Protein AF-A0AAW9ICG1-F1 (afdb_monomer)

Solvent-accessible surface area (backbone atoms only — not compa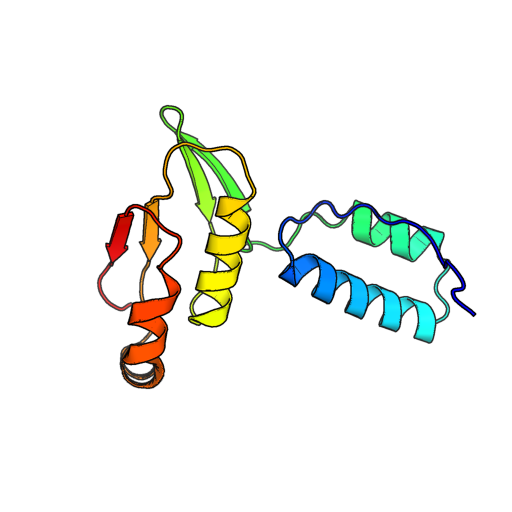rable to full-atom values): 7589 Å² total; per-residue (Å²): 132,93,77,84,87,79,84,78,61,68,63,53,81,39,73,69,46,54,54,52,49,49,54,51,50,53,51,37,56,75,71,63,53,57,68,65,59,54,43,51,55,46,42,67,37,82,64,54,92,45,50,78,28,79,75,49,73,55,96,93,38,81,41,71,39,60,68,59,81,48,44,72,44,38,31,52,52,35,60,37,52,70,75,48,96,75,91,79,43,75,43,77,46,64,49,70,40,70,69,58,52,64,75,44,40,71,52,54,74,53,33,55,76,70,40,78,40,81,47,76,50,73,67,92

Secondary structure (DSSP, 8-state):
----------SS-SHHHHHHHHHHHHHHHHTT--HHHHHHHHHS----TTSSEEEEEETTEEEEE----SHHHHHHHHHHHHTS--S--EEEE----HHHHHHTHHHHHHTTTT-SEEEEPPP-

Foldseek 3Di:
DPDDDDDADALDFFPVVVVVLVVLVVVCVVVPHPPVCSRVVRNPCNDDPQCQDFPDDDPNDTDGGHPDQDLVSLLRSLNRVVVDDDDFAEAEDAHADPVRCVVCVVSVVCSCVSGPHYHYDYHD

Nearest PDB structures (foldseek):
  7b6p-assembly2_B  TM=7.121E-01  e=7.245E-05  Escherichia coli K-12
  7b6g-assembly1_AAA  TM=6.194E-01  e=3.505E-05  Escherichia coli
  7b6q-assembly1_A  TM=6.288E-01  e=4.564E-0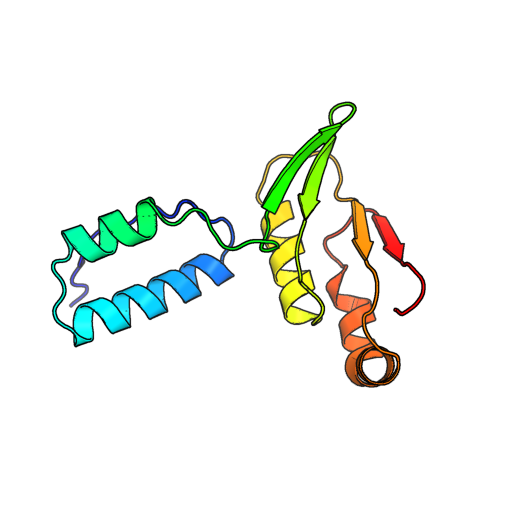5  Escherichia coli K-12
  7b6p-assembly1_A  TM=6.205E-01  e=4.875E-05  Escherichia coli K-12
  7b61-assembly2_B  TM=6.218E-01  e=7.245E-05  Escherichia coli K-12

Sequence (124 aa):
DNIELFDITLNTTGKHNILNALSTICVGLIFKLPHSSIIEGLAECKGAHKRFEYKGEFNGSTIIDDYAHHPVEIKATLDTANIIPHKNIYAVFQPHTYTRTKTLFNDFTECFSNSDELLLMDIY

Radius of gyration: 17.51 Å; Cα contacts (8 Å, |Δi|>4): 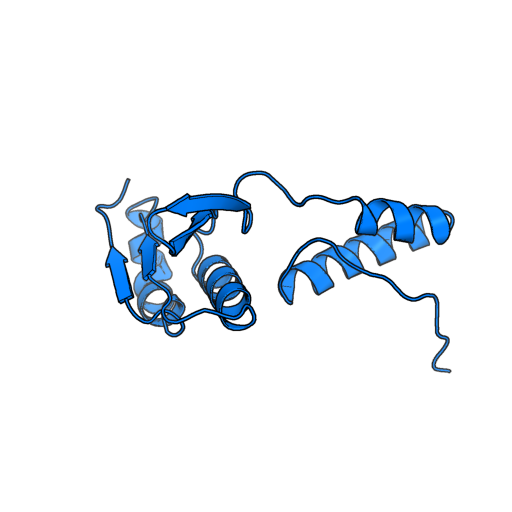138; chains: 1; bounding box: 45×35×46 Å

InterPro domains:
  IPR004101 Mur ligase, C-terminal [PF02875] (51-121)
  IPR036565 Mur-like, catalytic domain superfamily [G3DSA:3.40.1190.10] (1-46)
  IPR036565 Mur-like, catalytic domain superfamily [SSF53623] (4-44)
  IPR036615 Mur ligase, C-terminal domain superfamily [G3DSA:3.90.190.20] (47-124)
  IPR036615 Mur ligase, C-terminal domain superfamily [SSF53244] (47-124)
  IPR050061 Peptidoglycan biosynthesis MurCDEF [PTHR43445] (4-124)

pLDDT: mean 94.72, std 4.74, range [56.88, 98.25]

Organism: Clostridium perfringens (NCBI:txid1502)

Structure (mmCIF, N/CA/C/O backbone):
data_AF-A0AAW9ICG1-F1
#
_entry.id   AF-A0AAW9ICG1-F1
#
loop_
_atom_site.group_PDB
_atom_site.id
_atom_site.type_symbol
_atom_site.label_atom_id
_atom_site.label_alt_id
_atom_site.label_comp_id
_atom_site.label_asym_id
_atom_site.label_entity_id
_atom_site.label_seq_id
_atom_site.pdbx_PDB_ins_code
_atom_site.Cartn_x
_atom_site.Cartn_y
_atom_site.Cartn_z
_atom_site.occupancy
_atom_site.B_iso_or_equiv
_atom_site.auth_seq_id
_atom_site.auth_comp_id
_atom_site.auth_asym_id
_atom_site.auth_atom_id
_atom_site.pdbx_PDB_model_num
ATOM 1 N N . ASP A 1 1 ? 13.443 -23.372 -21.024 1.00 56.88 1 ASP A N 1
ATOM 2 C CA . ASP A 1 1 ? 14.657 -22.809 -20.408 1.00 56.88 1 ASP A CA 1
ATOM 3 C C . ASP A 1 1 ? 14.278 -21.752 -19.387 1.00 56.88 1 ASP A C 1
ATOM 5 O O . ASP A 1 1 ? 13.604 -20.795 -19.747 1.00 56.88 1 ASP A O 1
ATOM 9 N N . ASN A 1 2 ? 14.643 -21.952 -18.117 1.00 75.69 2 ASN A N 1
ATOM 10 C CA . ASN A 1 2 ? 14.514 -20.927 -17.075 1.00 75.69 2 ASN A CA 1
ATOM 11 C C . ASN A 1 2 ? 15.739 -20.013 -17.165 1.00 75.69 2 ASN A C 1
ATOM 13 O O . ASN A 1 2 ? 16.734 -20.241 -16.483 1.00 75.69 2 ASN A O 1
ATOM 17 N N . ILE A 1 3 ? 15.688 -19.038 -18.073 1.00 85.88 3 ILE A N 1
ATOM 18 C CA . ILE A 1 3 ? 16.724 -18.009 -18.169 1.00 85.88 3 ILE A CA 1
ATOM 19 C C . ILE A 1 3 ? 16.445 -16.979 -17.079 1.00 85.88 3 ILE A C 1
ATOM 21 O O . ILE A 1 3 ? 15.431 -16.284 -17.113 1.00 85.88 3 ILE A O 1
ATOM 25 N N . GLU A 1 4 ? 17.349 -16.899 -16.115 1.00 87.88 4 GLU A N 1
ATOM 26 C CA . GLU A 1 4 ? 17.368 -15.837 -15.119 1.00 87.88 4 GLU A CA 1
ATOM 27 C C . GLU A 1 4 ? 17.876 -14.547 -15.776 1.00 87.88 4 GLU A C 1
ATOM 29 O O . GLU A 1 4 ? 18.927 -14.543 -16.418 1.00 87.88 4 GLU A O 1
ATOM 34 N N . LEU A 1 5 ? 17.093 -13.467 -15.690 1.00 90.12 5 LEU A N 1
ATOM 35 C CA . LEU A 1 5 ? 17.435 -12.192 -16.329 1.00 90.12 5 LEU A CA 1
ATOM 36 C C . LEU A 1 5 ? 18.317 -11.331 -15.419 1.00 90.12 5 LEU A C 1
ATOM 38 O O . LEU A 1 5 ? 19.399 -10.914 -15.833 1.00 90.12 5 LEU A O 1
ATOM 42 N N . PHE A 1 6 ? 17.823 -11.028 -14.217 1.00 93.31 6 PHE A N 1
ATOM 43 C CA . PHE A 1 6 ? 18.498 -10.256 -13.173 1.00 93.31 6 PHE A CA 1
ATOM 44 C C . PHE A 1 6 ? 17.678 -10.264 -11.876 1.00 93.31 6 PHE A C 1
ATOM 46 O O . PHE A 1 6 ? 16.457 -10.435 -11.911 1.00 93.31 6 PHE A O 1
ATOM 53 N N . ASP A 1 7 ? 18.354 -9.999 -10.759 1.00 94.25 7 ASP A N 1
ATOM 54 C CA . ASP A 1 7 ? 17.736 -9.756 -9.456 1.00 94.25 7 ASP A CA 1
ATOM 55 C C . ASP A 1 7 ? 17.311 -8.299 -9.287 1.00 94.25 7 ASP A C 1
ATOM 57 O O . ASP A 1 7 ? 17.913 -7.378 -9.849 1.00 94.25 7 ASP A O 1
ATOM 61 N N . ILE A 1 8 ? 16.280 -8.081 -8.469 1.00 93.81 8 ILE A N 1
ATOM 62 C CA . ILE A 1 8 ? 15.794 -6.742 -8.158 1.00 93.81 8 ILE A CA 1
ATOM 63 C C . ILE A 1 8 ? 15.380 -6.604 -6.697 1.00 93.81 8 ILE A C 1
ATOM 65 O O . ILE A 1 8 ? 14.735 -7.481 -6.125 1.00 93.81 8 ILE A O 1
ATOM 69 N N . THR A 1 9 ? 15.703 -5.450 -6.124 1.00 93.06 9 THR A N 1
ATOM 70 C CA . THR A 1 9 ? 15.238 -5.029 -4.802 1.00 93.06 9 THR A CA 1
ATOM 71 C C . THR A 1 9 ? 14.284 -3.861 -4.984 1.00 93.06 9 THR A C 1
ATOM 73 O O . THR A 1 9 ? 14.637 -2.863 -5.609 1.00 93.06 9 THR A O 1
ATOM 76 N N . LEU A 1 10 ? 13.073 -3.976 -4.442 1.00 93.25 10 LEU A N 1
ATOM 77 C CA . LEU A 1 10 ? 12.085 -2.900 -4.461 1.00 93.25 10 LEU A CA 1
ATOM 78 C C . LEU A 1 10 ? 12.104 -2.161 -3.128 1.00 93.25 10 LEU A C 1
ATOM 80 O O . LEU A 1 10 ? 12.127 -2.785 -2.070 1.00 93.25 10 LEU A O 1
ATOM 84 N N . ASN A 1 11 ? 12.023 -0.834 -3.186 1.00 89.50 11 ASN A N 1
ATOM 85 C CA . ASN A 1 11 ? 11.870 0.008 -1.998 1.00 89.50 11 ASN A CA 1
ATOM 86 C C . ASN A 1 11 ? 10.389 0.239 -1.621 1.00 89.50 11 ASN A C 1
ATOM 88 O O . ASN A 1 11 ? 10.079 0.943 -0.665 1.00 89.50 11 ASN A O 1
ATOM 92 N N . THR A 1 12 ? 9.462 -0.350 -2.383 1.00 89.12 12 THR A N 1
ATOM 93 C CA . THR A 1 12 ? 8.020 -0.326 -2.116 1.00 89.12 12 THR A CA 1
ATOM 94 C C . THR A 1 12 ? 7.557 -1.689 -1.613 1.00 89.12 12 THR A C 1
ATOM 96 O O . THR A 1 12 ? 7.953 -2.733 -2.135 1.00 89.12 12 THR A O 1
ATOM 99 N N . THR A 1 13 ? 6.711 -1.687 -0.587 1.00 88.62 13 THR A N 1
ATOM 100 C CA . THR A 1 13 ? 6.257 -2.909 0.089 1.00 88.62 13 THR A CA 1
ATOM 101 C C . THR A 1 13 ? 4.972 -3.447 -0.546 1.00 88.62 13 THR A C 1
ATOM 103 O O . THR A 1 13 ? 4.161 -2.687 -1.072 1.00 88.62 13 THR A O 1
ATOM 106 N N . GLY A 1 14 ? 4.755 -4.763 -0.471 1.00 88.50 14 GLY A N 1
ATOM 107 C CA . GLY A 1 14 ? 3.486 -5.404 -0.830 1.00 88.50 14 GLY A CA 1
ATOM 108 C C . GLY A 1 14 ? 3.507 -6.157 -2.163 1.00 88.50 14 GLY A C 1
ATOM 109 O O . GLY A 1 14 ? 4.144 -5.759 -3.136 1.00 88.50 14 GLY A O 1
ATOM 110 N N . LYS A 1 15 ? 2.757 -7.266 -2.229 1.00 90.69 15 LYS A N 1
ATOM 111 C CA . LYS A 1 15 ? 2.703 -8.142 -3.418 1.00 90.69 15 LYS A CA 1
ATOM 112 C C . LYS A 1 15 ? 2.209 -7.422 -4.673 1.00 90.69 15 LYS A C 1
ATOM 114 O O . LYS A 1 15 ? 2.691 -7.694 -5.766 1.00 90.69 15 LYS A O 1
ATOM 119 N N . HIS A 1 16 ? 1.268 -6.492 -4.522 1.00 89.81 16 HIS A N 1
ATOM 120 C CA . HIS A 1 16 ? 0.763 -5.694 -5.638 1.00 89.81 16 HIS A CA 1
ATOM 121 C C . HIS A 1 16 ? 1.871 -4.821 -6.260 1.00 89.81 16 HIS A C 1
ATOM 123 O O . HIS A 1 16 ? 1.915 -4.677 -7.479 1.00 89.81 16 HIS A O 1
ATOM 129 N N . ASN A 1 17 ? 2.827 -4.332 -5.462 1.00 92.00 17 ASN A N 1
ATOM 130 C CA . ASN A 1 17 ? 3.974 -3.580 -5.973 1.00 92.00 17 ASN A CA 1
ATOM 131 C C . ASN A 1 17 ? 4.995 -4.458 -6.705 1.00 92.00 17 ASN A C 1
ATOM 133 O O . ASN A 1 17 ? 5.618 -3.980 -7.648 1.00 92.00 17 ASN A O 1
ATOM 137 N N . ILE A 1 18 ? 5.091 -5.753 -6.380 1.00 93.88 18 ILE A N 1
ATOM 138 C CA . ILE A 1 18 ? 5.863 -6.714 -7.187 1.00 93.88 18 ILE A CA 1
ATOM 139 C C . ILE A 1 18 ? 5.260 -6.830 -8.595 1.00 93.88 18 ILE A C 1
ATOM 141 O O . ILE A 1 18 ? 5.987 -6.800 -9.584 1.00 93.88 18 ILE A O 1
ATOM 145 N N . LEU A 1 19 ? 3.93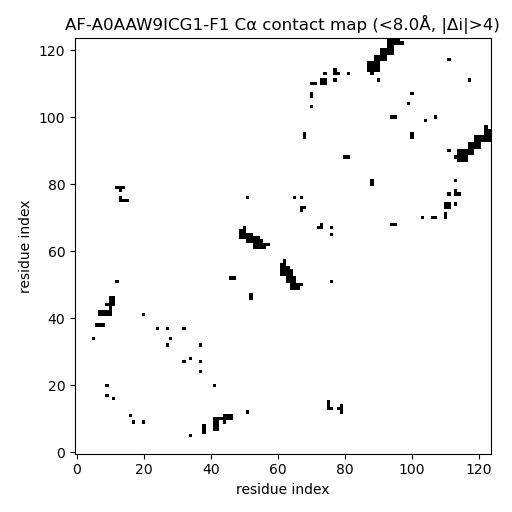0 -6.907 -8.707 1.00 94.44 19 LEU A N 1
ATOM 146 C CA . LEU A 1 19 ? 3.241 -6.972 -10.005 1.00 94.44 19 LEU A CA 1
ATOM 147 C C . LEU A 1 19 ? 3.376 -5.662 -10.800 1.00 94.44 19 LEU A C 1
ATOM 149 O O . LEU A 1 19 ? 3.587 -5.688 -12.016 1.00 94.44 19 LEU A O 1
ATOM 153 N N . ASN A 1 20 ? 3.310 -4.517 -10.115 1.00 94.19 20 ASN A N 1
ATOM 154 C CA . ASN A 1 20 ? 3.565 -3.209 -10.723 1.00 94.19 20 ASN A CA 1
ATOM 155 C C . ASN A 1 20 ? 5.007 -3.117 -11.246 1.00 94.19 20 ASN A C 1
ATOM 157 O O . ASN A 1 20 ? 5.225 -2.715 -12.388 1.00 94.19 20 ASN A O 1
ATOM 161 N N . ALA A 1 21 ? 5.989 -3.545 -10.448 1.00 95.69 21 ALA A N 1
ATOM 162 C CA . ALA A 1 21 ? 7.389 -3.583 -10.852 1.00 95.69 21 ALA A CA 1
ATOM 163 C C . ALA A 1 21 ? 7.611 -4.522 -12.042 1.00 95.69 21 ALA A C 1
ATOM 165 O O . ALA A 1 21 ? 8.300 -4.144 -12.985 1.00 95.69 21 ALA A O 1
ATOM 166 N N . LEU A 1 22 ? 6.976 -5.698 -12.055 1.00 96.06 22 LEU A N 1
ATOM 167 C CA . LEU A 1 22 ? 7.050 -6.627 -13.182 1.00 96.06 22 LEU A CA 1
ATOM 168 C C . LEU A 1 22 ? 6.511 -5.994 -14.470 1.00 96.06 22 LEU A C 1
ATOM 170 O O . LEU A 1 22 ? 7.133 -6.117 -15.522 1.00 96.06 22 LEU A O 1
ATOM 174 N N . SER A 1 23 ? 5.405 -5.253 -14.378 1.00 96.62 23 SER A N 1
ATOM 175 C CA . SER A 1 23 ? 4.852 -4.510 -15.516 1.00 96.62 23 SER A CA 1
ATOM 176 C C . SER A 1 23 ? 5.851 -3.470 -16.040 1.00 96.62 23 SER A C 1
ATOM 178 O O . SER A 1 23 ? 6.088 -3.390 -17.246 1.00 96.62 23 SER A O 1
ATOM 180 N N . THR A 1 24 ? 6.503 -2.729 -15.140 1.00 96.25 24 THR A N 1
ATOM 181 C CA . THR A 1 24 ? 7.566 -1.770 -15.484 1.00 96.25 24 THR A CA 1
ATOM 182 C C . THR A 1 24 ? 8.776 -2.451 -16.127 1.00 96.25 24 THR A C 1
ATOM 184 O O . THR A 1 24 ? 9.286 -1.957 -17.133 1.00 96.25 24 THR A O 1
ATOM 187 N N . ILE A 1 25 ? 9.208 -3.606 -15.608 1.00 97.25 25 ILE A N 1
ATOM 188 C CA . ILE A 1 25 ? 10.295 -4.410 -16.184 1.00 97.25 25 ILE A CA 1
ATOM 189 C C . ILE A 1 25 ? 9.941 -4.830 -17.613 1.00 97.25 25 ILE A C 1
ATOM 191 O O . ILE A 1 25 ? 10.738 -4.612 -18.523 1.00 97.25 25 ILE A O 1
ATOM 195 N N . CYS A 1 26 ? 8.738 -5.370 -17.840 1.00 97.19 26 CYS A N 1
ATOM 196 C CA . CYS A 1 26 ? 8.287 -5.766 -19.175 1.00 97.19 26 CYS A CA 1
ATOM 197 C C . CYS A 1 26 ? 8.345 -4.598 -20.167 1.00 97.19 26 CYS A C 1
ATOM 199 O O . CYS A 1 26 ? 8.854 -4.759 -21.276 1.00 97.19 26 CYS A O 1
ATOM 201 N N . VAL A 1 27 ? 7.879 -3.413 -19.762 1.00 97.94 27 VAL A N 1
ATOM 202 C CA . VAL A 1 27 ? 7.955 -2.201 -20.589 1.00 97.94 27 VAL A CA 1
ATOM 203 C C . VAL A 1 27 ? 9.412 -1.824 -20.875 1.00 97.94 27 VAL A C 1
ATOM 205 O O . VAL A 1 27 ? 9.766 -1.607 -22.033 1.00 97.94 27 VAL A O 1
ATOM 208 N N . GLY A 1 28 ? 10.281 -1.811 -19.861 1.00 97.50 28 GLY A N 1
ATOM 209 C CA . GLY A 1 28 ? 11.704 -1.507 -20.034 1.00 97.50 28 GLY A CA 1
ATOM 210 C C . GLY A 1 28 ? 12.405 -2.454 -21.013 1.00 97.50 28 GLY A C 1
ATOM 211 O O . GLY A 1 28 ? 13.162 -1.999 -21.871 1.00 97.50 28 GLY A O 1
ATOM 212 N N . LEU A 1 29 ? 12.092 -3.751 -20.950 1.00 96.81 29 LEU A N 1
ATOM 213 C CA . LEU A 1 29 ? 12.615 -4.760 -21.875 1.00 96.81 29 LEU A CA 1
ATOM 214 C C . LEU A 1 29 ? 12.111 -4.551 -23.313 1.00 96.81 29 LEU A C 1
ATOM 216 O O . LEU A 1 29 ? 12.904 -4.638 -24.250 1.00 96.81 29 LEU A O 1
ATOM 220 N N . ILE A 1 30 ? 10.826 -4.218 -23.505 1.00 97.94 30 ILE A N 1
ATOM 221 C CA . ILE A 1 30 ? 10.251 -3.902 -24.830 1.00 97.94 30 ILE A CA 1
ATOM 222 C C . ILE A 1 30 ? 10.976 -2.712 -25.470 1.00 97.94 30 ILE A C 1
ATOM 224 O O . ILE A 1 30 ? 11.307 -2.748 -26.657 1.00 97.94 30 ILE A O 1
ATOM 228 N N . PHE A 1 31 ? 11.270 -1.681 -24.677 1.00 98.06 31 PHE A N 1
ATOM 229 C CA . PHE A 1 31 ? 12.017 -0.503 -25.121 1.00 98.06 31 PHE A CA 1
ATOM 230 C C . PHE A 1 31 ? 13.539 -0.699 -25.136 1.00 98.06 31 PHE A C 1
ATOM 232 O O . PHE A 1 31 ? 14.264 0.230 -25.486 1.00 98.06 31 PHE A O 1
ATOM 239 N N . LYS A 1 32 ? 14.025 -1.908 -24.820 1.00 97.44 32 LYS A N 1
ATOM 240 C CA . LYS A 1 32 ? 15.450 -2.268 -24.803 1.00 97.44 32 LYS A CA 1
ATOM 241 C C . LYS A 1 32 ? 16.286 -1.351 -23.907 1.00 97.44 32 LYS A C 1
ATOM 243 O O . LYS A 1 32 ? 17.419 -1.011 -24.247 1.00 97.44 32 LYS A O 1
ATOM 248 N N . LEU A 1 33 ? 15.727 -0.940 -22.770 1.00 97.88 33 LEU A N 1
ATOM 249 C CA . LEU A 1 33 ? 16.493 -0.225 -21.757 1.00 97.88 33 LEU A CA 1
ATOM 250 C C . LEU A 1 33 ? 17.599 -1.138 -21.202 1.00 97.88 33 LEU A C 1
ATOM 252 O O . LEU A 1 33 ? 17.383 -2.349 -21.078 1.00 97.88 33 LEU A O 1
ATOM 256 N N . PRO A 1 34 ? 18.770 -0.587 -20.837 1.00 97.06 34 PRO A N 1
ATOM 257 C CA . PRO A 1 34 ? 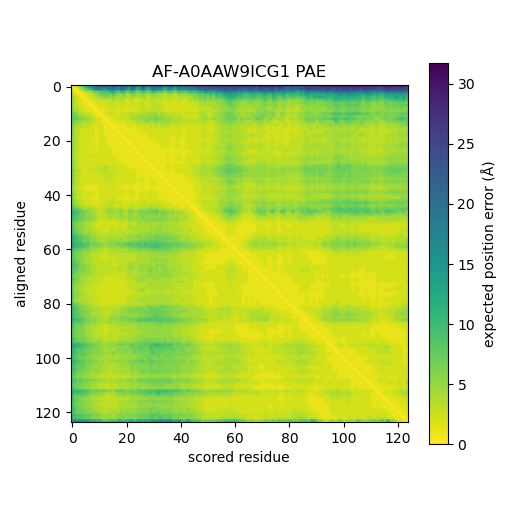19.781 -1.352 -20.120 1.00 97.06 34 PRO A CA 1
ATOM 258 C C . PRO A 1 34 ? 19.191 -1.952 -18.841 1.00 97.06 34 PRO A C 1
ATOM 260 O O . PRO A 1 34 ? 18.469 -1.268 -18.113 1.00 97.06 34 PRO A O 1
ATOM 263 N N . HIS A 1 35 ? 19.526 -3.209 -18.535 1.00 96.38 35 HIS A N 1
ATOM 264 C CA . HIS A 1 35 ? 19.047 -3.864 -17.311 1.00 96.38 35 HIS A CA 1
ATOM 265 C C . HIS A 1 35 ? 19.420 -3.055 -16.059 1.00 96.38 35 HIS A C 1
ATOM 267 O O . HIS A 1 35 ? 18.589 -2.909 -15.169 1.00 96.38 35 HIS A O 1
ATOM 273 N N . SER A 1 36 ? 20.617 -2.453 -16.028 1.00 96.56 36 SER A N 1
ATOM 274 C CA . SER A 1 36 ? 21.052 -1.577 -14.932 1.00 96.56 36 SER A CA 1
ATOM 275 C C . SER A 1 36 ? 20.098 -0.405 -14.711 1.00 96.56 36 SER A C 1
ATOM 277 O O . SER A 1 36 ? 19.707 -0.159 -13.579 1.00 96.56 36 SER A O 1
ATOM 279 N N . SER A 1 37 ? 19.628 0.251 -15.776 1.00 96.94 37 SER A N 1
ATOM 280 C CA . SER A 1 37 ? 18.677 1.364 -15.669 1.00 96.94 37 SER A CA 1
ATOM 281 C C . SER A 1 37 ? 17.314 0.928 -15.124 1.00 96.94 37 SER A C 1
ATOM 283 O O . SER A 1 37 ? 16.681 1.683 -14.390 1.00 96.94 37 SER A O 1
ATOM 285 N N . ILE A 1 38 ? 16.854 -0.283 -15.464 1.00 97.31 38 ILE A N 1
ATOM 286 C CA . ILE A 1 38 ? 15.606 -0.846 -14.921 1.00 97.31 38 ILE A CA 1
ATOM 287 C C . ILE A 1 38 ? 15.766 -1.138 -13.422 1.00 97.31 38 ILE A C 1
ATOM 289 O O . ILE A 1 38 ? 14.902 -0.763 -12.630 1.00 97.31 38 ILE A O 1
ATOM 293 N N . ILE A 1 39 ? 16.871 -1.789 -13.045 1.00 96.38 39 ILE A N 1
ATOM 294 C CA . ILE A 1 39 ? 17.178 -2.164 -11.659 1.00 96.38 39 ILE A CA 1
ATOM 295 C C . ILE A 1 39 ? 17.328 -0.911 -10.789 1.00 96.38 39 ILE A C 1
ATOM 297 O O . ILE A 1 39 ? 16.650 -0.797 -9.771 1.00 96.38 39 ILE A O 1
ATOM 301 N N . GLU A 1 40 ? 18.163 0.042 -11.208 1.00 95.62 40 GLU A N 1
ATOM 302 C CA . GLU A 1 40 ? 18.411 1.299 -10.492 1.00 95.62 40 GLU A CA 1
ATOM 303 C C . GLU A 1 40 ? 17.122 2.116 -10.352 1.00 95.62 40 GLU A C 1
ATOM 305 O O . GLU A 1 40 ? 16.760 2.505 -9.244 1.00 95.62 40 GLU A O 1
ATOM 310 N N . GLY A 1 41 ? 16.361 2.294 -11.438 1.00 95.25 41 GLY A N 1
ATOM 311 C CA . GLY A 1 41 ? 15.126 3.080 -11.404 1.00 95.25 41 GLY A CA 1
ATOM 312 C C . GLY A 1 41 ? 14.053 2.508 -10.470 1.00 95.25 41 GLY A C 1
ATOM 313 O O . GLY A 1 41 ? 13.338 3.261 -9.807 1.00 95.25 41 GLY A O 1
ATOM 314 N N . LEU A 1 42 ? 13.939 1.180 -10.379 1.00 95.50 42 LEU A N 1
ATOM 315 C CA . LEU A 1 42 ? 13.001 0.527 -9.460 1.00 95.50 42 LEU A CA 1
ATOM 316 C C . LEU A 1 42 ? 13.509 0.512 -8.012 1.00 95.50 42 LEU A C 1
ATOM 318 O O . LEU A 1 42 ? 12.696 0.664 -7.098 1.00 95.50 42 LEU A O 1
ATOM 322 N N . ALA A 1 43 ? 14.822 0.390 -7.795 1.00 93.94 43 ALA A N 1
ATOM 323 C CA . ALA A 1 43 ? 15.429 0.490 -6.468 1.00 93.94 43 ALA A CA 1
ATOM 324 C C . ALA A 1 43 ? 15.304 1.909 -5.880 1.00 93.94 43 ALA A C 1
ATOM 326 O O . ALA A 1 43 ? 15.069 2.068 -4.683 1.00 93.94 43 ALA A O 1
ATOM 327 N N . GLU A 1 44 ? 15.403 2.944 -6.717 1.00 93.25 44 GLU A N 1
ATOM 328 C CA . GLU A 1 44 ? 15.268 4.349 -6.310 1.00 93.25 44 GLU A CA 1
ATOM 329 C C . GLU A 1 44 ? 13.811 4.823 -6.188 1.00 93.25 44 GLU A C 1
ATOM 331 O O . GLU A 1 44 ? 13.547 5.903 -5.648 1.00 93.25 44 GLU A O 1
ATOM 336 N N . CYS A 1 45 ? 12.842 4.030 -6.656 1.00 91.56 45 CYS A N 1
ATOM 337 C CA . CYS A 1 45 ? 11.428 4.378 -6.588 1.00 91.56 45 CYS A CA 1
ATOM 338 C C . CYS A 1 45 ? 10.944 4.438 -5.129 1.00 91.56 45 CYS A C 1
ATOM 340 O O . CYS A 1 45 ? 10.811 3.422 -4.449 1.00 91.56 45 CYS A O 1
ATOM 342 N N . LYS A 1 46 ? 10.628 5.645 -4.646 1.00 88.00 46 LYS A N 1
ATOM 343 C CA . LYS A 1 46 ? 10.191 5.903 -3.257 1.00 88.00 46 LYS A CA 1
ATOM 344 C C . LYS A 1 46 ? 8.697 5.663 -3.011 1.00 88.00 46 LYS A C 1
ATOM 346 O O . LYS A 1 46 ? 8.195 6.001 -1.944 1.00 88.00 46 LYS A O 1
ATOM 351 N N . GLY A 1 47 ? 7.988 5.111 -3.991 1.00 86.38 47 GLY A N 1
ATOM 352 C CA . GLY A 1 47 ? 6.532 5.061 -3.984 1.00 86.38 47 GLY A CA 1
ATOM 353 C C . GLY A 1 47 ? 5.896 6.397 -4.374 1.00 86.38 47 GLY A C 1
ATOM 354 O O . GLY A 1 47 ? 6.572 7.380 -4.683 1.00 86.38 47 GLY A O 1
ATOM 355 N N . ALA A 1 48 ? 4.568 6.405 -4.405 1.00 88.69 48 ALA A N 1
ATOM 356 C CA . ALA A 1 48 ? 3.775 7.581 -4.735 1.00 88.69 48 ALA A CA 1
ATOM 357 C C . ALA A 1 48 ? 3.142 8.167 -3.469 1.00 88.69 48 ALA A C 1
ATOM 359 O O . ALA A 1 48 ? 2.867 7.448 -2.511 1.00 88.69 48 ALA A O 1
ATOM 360 N N . HIS A 1 49 ? 2.868 9.471 -3.495 1.00 91.56 49 HIS A N 1
ATOM 361 C CA . HIS A 1 49 ? 2.104 10.139 -2.443 1.00 91.56 49 HIS A CA 1
ATOM 362 C C . HIS A 1 49 ? 0.783 9.395 -2.186 1.00 91.56 49 HIS A C 1
ATOM 364 O O . HIS A 1 49 ? 0.067 9.060 -3.138 1.00 91.56 49 HIS A O 1
ATOM 370 N N . LYS A 1 50 ? 0.473 9.150 -0.907 1.00 92.69 50 LYS A N 1
ATOM 371 C CA . LYS A 1 50 ? -0.694 8.384 -0.440 1.00 92.69 50 LYS A CA 1
ATOM 372 C C . LYS A 1 50 ? -0.771 6.946 -0.958 1.00 92.69 50 LYS A C 1
ATOM 374 O O . LYS A 1 50 ? -1.857 6.449 -1.251 1.00 92.69 50 LYS A O 1
ATOM 379 N N . ARG A 1 51 ? 0.359 6.258 -1.109 1.00 94.44 51 ARG A N 1
ATOM 380 C CA . ARG A 1 51 ? 0.393 4.812 -1.385 1.00 94.44 51 ARG A CA 1
ATOM 381 C C . ARG A 1 51 ? 1.290 4.136 -0.364 1.00 94.44 51 ARG A C 1
ATOM 383 O O . ARG A 1 51 ? 2.509 4.185 -0.502 1.00 94.44 51 ARG A O 1
ATOM 390 N N . PHE A 1 52 ? 0.667 3.546 0.656 1.00 94.56 52 PHE A N 1
ATOM 391 C CA . PHE A 1 52 ? 1.332 2.986 1.831 1.00 94.56 52 PHE A CA 1
ATOM 392 C C . PHE A 1 52 ? 2.416 3.928 2.398 1.00 94.56 52 PHE A C 1
ATOM 394 O O . PHE A 1 52 ? 3.547 3.533 2.680 1.00 94.56 52 PHE A O 1
ATOM 401 N N . GLU A 1 53 ? 2.090 5.220 2.491 1.00 94.56 53 GLU A N 1
ATOM 402 C CA . GLU A 1 53 ? 3.048 6.277 2.802 1.00 94.56 53 GLU A CA 1
ATOM 403 C C . GLU A 1 53 ? 3.263 6.379 4.313 1.00 94.56 53 GLU A C 1
ATOM 405 O O . GLU A 1 53 ? 2.334 6.659 5.067 1.00 94.56 53 GLU A O 1
ATOM 410 N N . TYR A 1 54 ? 4.506 6.221 4.763 1.00 93.81 54 TYR A N 1
ATOM 411 C CA . TYR A 1 54 ? 4.866 6.468 6.156 1.00 93.81 54 TYR A CA 1
ATOM 412 C C . TYR A 1 54 ? 4.785 7.964 6.491 1.00 93.81 54 TYR A C 1
ATOM 414 O O . TYR A 1 54 ? 5.502 8.785 5.914 1.00 93.81 54 TYR A O 1
ATOM 422 N N . LYS A 1 55 ? 3.928 8.324 7.452 1.00 95.94 55 LYS A N 1
ATOM 423 C CA . LYS A 1 55 ? 3.731 9.710 7.912 1.00 95.94 55 LYS A CA 1
ATOM 424 C C . LYS A 1 55 ? 4.497 10.048 9.183 1.00 95.94 55 LYS A C 1
ATOM 426 O O . LYS A 1 55 ? 4.628 11.227 9.504 1.00 95.94 55 LYS A O 1
ATOM 431 N N . GLY A 1 56 ? 4.998 9.046 9.896 1.00 96.44 56 GLY A N 1
ATOM 432 C CA . GLY A 1 56 ? 5.705 9.232 11.154 1.00 96.44 56 GLY A CA 1
ATOM 433 C C . GLY A 1 56 ? 5.285 8.224 12.211 1.00 96.44 56 GLY A C 1
ATOM 434 O O . GLY A 1 56 ? 4.529 7.288 11.955 1.00 96.44 56 GLY A O 1
ATOM 435 N N . GLU A 1 57 ? 5.754 8.470 13.425 1.00 97.00 57 GLU A N 1
ATOM 436 C CA . GLU A 1 57 ? 5.379 7.722 14.614 1.00 97.00 57 GLU A CA 1
ATOM 437 C C . GLU A 1 57 ? 4.772 8.664 15.648 1.00 97.00 57 GLU A C 1
ATOM 439 O O . GLU A 1 57 ? 5.224 9.797 15.831 1.00 97.00 57 GLU A O 1
ATOM 444 N N . PHE A 1 58 ? 3.755 8.183 16.354 1.00 95.25 58 PHE A N 1
ATOM 445 C CA . PHE A 1 58 ? 3.135 8.901 17.455 1.00 95.25 58 PHE A CA 1
ATOM 446 C C . PHE A 1 58 ? 2.844 7.940 18.602 1.00 95.25 58 PHE A C 1
ATOM 448 O O . PHE A 1 58 ? 2.163 6.934 18.416 1.00 95.25 58 PHE A O 1
ATOM 455 N N . ASN A 1 59 ? 3.374 8.233 19.793 1.00 95.19 59 ASN A N 1
ATOM 456 C CA . ASN A 1 59 ? 3.209 7.404 20.994 1.00 95.19 59 ASN A CA 1
ATOM 457 C C . ASN A 1 59 ? 3.495 5.904 20.756 1.00 95.19 59 ASN A C 1
ATOM 459 O O . ASN A 1 59 ? 2.772 5.038 21.243 1.00 95.19 59 ASN A O 1
ATOM 463 N N . GLY A 1 60 ? 4.540 5.598 19.978 1.00 93.44 60 GLY A N 1
ATOM 464 C CA . GLY A 1 60 ? 4.929 4.224 19.640 1.00 93.44 60 GLY A CA 1
ATOM 465 C C . GLY A 1 60 ? 4.050 3.541 18.586 1.00 93.44 60 GLY A C 1
ATOM 466 O O . GLY A 1 60 ? 4.193 2.339 18.379 1.00 93.44 60 GLY A O 1
ATOM 467 N N . SER A 1 61 ? 3.149 4.280 17.932 1.00 95.56 61 SER A N 1
ATOM 468 C CA . SER A 1 61 ? 2.346 3.803 16.802 1.00 95.56 61 SER A CA 1
ATOM 469 C C . SER A 1 61 ? 2.880 4.371 15.493 1.00 95.56 61 SER A C 1
ATOM 471 O O . SER A 1 61 ? 3.054 5.583 15.368 1.00 95.56 61 SER A O 1
ATOM 473 N N . THR A 1 62 ? 3.105 3.506 14.510 1.00 97.06 62 THR A N 1
ATOM 474 C CA . THR A 1 62 ? 3.442 3.890 13.136 1.00 97.06 62 THR A CA 1
ATOM 475 C C . THR A 1 62 ? 2.198 4.401 12.413 1.00 97.06 62 THR A C 1
ATOM 477 O O . THR A 1 62 ? 1.160 3.743 12.427 1.00 97.06 62 THR A O 1
ATOM 480 N N . ILE A 1 63 ? 2.302 5.559 11.761 1.00 97.38 63 ILE A N 1
ATOM 481 C CA . ILE A 1 63 ? 1.213 6.173 10.999 1.00 97.38 63 ILE A CA 1
ATOM 482 C C . ILE A 1 63 ? 1.467 5.971 9.507 1.00 97.38 63 ILE A C 1
ATOM 484 O O . ILE A 1 63 ? 2.482 6.432 8.980 1.00 97.38 63 ILE A O 1
ATOM 488 N N . ILE A 1 64 ? 0.530 5.302 8.836 1.00 96.88 64 ILE A N 1
ATOM 489 C CA . ILE A 1 64 ? 0.545 5.055 7.391 1.00 96.88 64 ILE A CA 1
ATOM 490 C C . ILE A 1 64 ? -0.663 5.752 6.754 1.00 96.88 64 ILE A C 1
ATOM 492 O O . ILE A 1 64 ? -1.770 5.656 7.278 1.00 96.88 64 ILE A O 1
ATOM 496 N N . ASP A 1 65 ? -0.448 6.437 5.632 1.00 97.06 65 ASP A N 1
ATOM 497 C CA . ASP A 1 65 ? -1.492 7.059 4.808 1.00 97.06 65 ASP A CA 1
ATOM 498 C C . ASP A 1 65 ? -1.614 6.330 3.459 1.00 97.06 65 ASP A C 1
ATOM 500 O O . ASP A 1 65 ? -0.613 6.062 2.785 1.00 97.06 65 ASP A O 1
ATOM 504 N N . ASP A 1 66 ? -2.840 6.008 3.050 1.00 97.19 66 ASP A N 1
ATOM 505 C CA . ASP A 1 66 ? -3.131 5.329 1.787 1.00 97.19 66 ASP A CA 1
ATOM 506 C C . ASP A 1 66 ? -4.421 5.869 1.156 1.00 97.19 66 ASP A C 1
ATOM 508 O O . ASP A 1 66 ? -5.422 6.110 1.826 1.00 97.19 66 ASP A O 1
ATOM 512 N N . TYR A 1 67 ? -4.403 6.046 -0.164 1.00 96.31 67 TYR A N 1
ATOM 513 C CA . TYR A 1 67 ? -5.535 6.503 -0.967 1.00 96.31 67 TYR A CA 1
ATOM 514 C C . TYR A 1 67 ? -6.532 5.386 -1.328 1.00 96.31 67 TYR A C 1
ATOM 516 O O . TYR A 1 67 ? -7.460 5.605 -2.114 1.00 96.31 67 TYR A O 1
ATOM 524 N N . ALA A 1 68 ? -6.325 4.169 -0.824 1.00 95.81 68 ALA A N 1
ATOM 525 C CA . ALA A 1 68 ? -7.205 3.032 -1.033 1.00 95.81 68 ALA A CA 1
ATOM 526 C C . ALA A 1 68 ? -8.670 3.384 -0.725 1.00 95.81 68 ALA A C 1
ATOM 528 O O . ALA A 1 68 ? -9.053 3.672 0.406 1.00 95.81 68 ALA A O 1
ATOM 529 N N . HIS A 1 69 ? -9.506 3.335 -1.761 1.00 95.31 69 HIS A N 1
ATOM 530 C CA . HIS A 1 69 ? -10.941 3.635 -1.679 1.00 95.31 69 HIS A CA 1
ATOM 531 C C . HIS A 1 69 ? -11.782 2.597 -2.440 1.00 95.31 69 HIS A C 1
ATOM 533 O O . HIS A 1 69 ? -13.016 2.668 -2.471 1.00 95.31 69 HIS A O 1
ATOM 539 N N . HIS A 1 70 ? -11.135 1.638 -3.110 1.00 96.81 70 HIS A N 1
ATOM 540 C CA . HIS A 1 70 ? -11.750 0.407 -3.596 1.00 96.81 70 HIS A CA 1
ATOM 541 C C . HIS A 1 70 ? -11.469 -0.762 -2.629 1.00 96.81 70 HIS A C 1
ATOM 543 O O . HIS A 1 70 ? -10.340 -0.862 -2.149 1.00 96.81 70 HIS A O 1
ATOM 549 N N . PRO A 1 71 ? -12.408 -1.707 -2.416 1.00 97.56 71 PRO A N 1
ATOM 550 C CA . PRO A 1 71 ? -12.199 -2.882 -1.557 1.00 97.56 71 PRO A CA 1
ATOM 551 C C . PRO A 1 71 ? -10.910 -3.666 -1.856 1.00 97.56 71 PRO A C 1
ATOM 553 O O . PRO A 1 71 ? -10.167 -4.034 -0.951 1.00 97.56 71 PRO A O 1
ATOM 556 N N . VAL A 1 72 ? -10.594 -3.861 -3.141 1.00 96.44 72 VAL A N 1
ATOM 557 C CA . VAL A 1 72 ? -9.352 -4.531 -3.579 1.00 96.44 72 VAL A CA 1
ATOM 558 C C . VAL A 1 72 ? -8.094 -3.771 -3.141 1.00 96.44 72 VAL A C 1
ATOM 560 O O . VAL A 1 72 ? -7.120 -4.396 -2.728 1.00 96.44 72 VAL A O 1
ATOM 563 N N . GLU A 1 73 ? -8.106 -2.438 -3.217 1.00 95.94 73 GLU A N 1
ATOM 564 C CA . GLU A 1 73 ? -6.976 -1.612 -2.776 1.00 95.94 73 GLU A CA 1
ATOM 565 C C . GLU A 1 73 ? -6.827 -1.680 -1.255 1.00 95.94 73 GLU A C 1
ATOM 567 O O . GLU A 1 73 ? -5.727 -1.906 -0.766 1.00 95.94 73 GLU A O 1
ATOM 572 N N . ILE A 1 74 ? -7.938 -1.576 -0.517 1.00 97.56 74 ILE A N 1
ATOM 573 C CA . ILE A 1 74 ? -7.954 -1.639 0.953 1.00 97.56 74 ILE A CA 1
ATOM 574 C C . ILE A 1 74 ? -7.366 -2.964 1.429 1.00 97.56 74 ILE A C 1
ATOM 576 O O . ILE A 1 74 ? -6.466 -2.986 2.268 1.00 97.56 74 ILE A O 1
ATOM 580 N N . LYS A 1 75 ? -7.813 -4.071 0.829 1.00 97.19 75 LYS A N 1
ATOM 581 C CA . LYS A 1 75 ? -7.274 -5.393 1.126 1.00 97.19 75 LYS A CA 1
ATOM 582 C C . LYS A 1 75 ? -5.774 -5.463 0.833 1.00 97.19 75 LYS A C 1
ATOM 584 O O . LYS A 1 75 ? -5.025 -5.986 1.647 1.00 97.19 75 LYS A O 1
ATOM 589 N N . ALA A 1 76 ? -5.315 -4.913 -0.292 1.00 95.44 76 ALA A N 1
ATOM 590 C CA . ALA A 1 76 ? -3.892 -4.891 -0.627 1.00 95.44 76 ALA A CA 1
ATOM 591 C C . ALA A 1 76 ? -3.060 -4.065 0.374 1.00 95.44 76 ALA A C 1
ATOM 593 O O . ALA A 1 76 ? -1.947 -4.474 0.716 1.00 95.44 76 ALA A O 1
ATOM 594 N N . THR A 1 77 ? -3.596 -2.948 0.870 1.00 96.62 77 THR A N 1
ATOM 595 C CA . THR A 1 77 ? -2.980 -2.116 1.914 1.00 96.62 77 THR A CA 1
ATOM 596 C C . THR A 1 77 ? -2.884 -2.885 3.233 1.00 96.62 77 THR A C 1
ATOM 598 O O . THR A 1 77 ? -1.798 -2.980 3.801 1.00 96.62 77 THR A O 1
ATOM 601 N N . LEU A 1 78 ? -3.968 -3.519 3.692 1.00 97.19 78 LEU A N 1
ATOM 602 C CA . LEU A 1 78 ? -3.973 -4.298 4.939 1.00 97.19 78 LEU A CA 1
ATOM 603 C C . LEU A 1 78 ? -3.106 -5.563 4.848 1.00 97.19 78 LEU A C 1
ATOM 605 O O . LEU A 1 78 ? -2.363 -5.865 5.781 1.00 97.19 78 LEU A O 1
ATOM 609 N N . ASP A 1 79 ? -3.118 -6.263 3.712 1.00 95.50 79 ASP A N 1
ATOM 610 C CA . ASP A 1 79 ? -2.218 -7.393 3.443 1.00 95.50 79 ASP A CA 1
ATOM 611 C C . ASP A 1 79 ? -0.743 -6.952 3.511 1.00 95.50 79 ASP A C 1
ATOM 613 O O . ASP A 1 79 ? 0.118 -7.706 3.966 1.00 95.50 79 ASP A O 1
ATOM 617 N N . THR A 1 80 ? -0.444 -5.721 3.080 1.00 94.62 80 THR A N 1
ATOM 618 C CA . THR A 1 80 ? 0.904 -5.135 3.150 1.00 94.62 80 THR A CA 1
ATOM 619 C C . THR A 1 80 ? 1.286 -4.751 4.578 1.00 94.62 80 THR A C 1
ATOM 621 O O . THR A 1 80 ? 2.421 -4.982 4.983 1.00 94.62 80 THR A O 1
ATOM 624 N N . ALA A 1 81 ? 0.352 -4.227 5.372 1.00 95.44 81 ALA A N 1
ATOM 625 C CA . ALA A 1 81 ? 0.594 -3.961 6.788 1.00 95.44 81 ALA A CA 1
ATOM 626 C C . ALA A 1 81 ? 0.875 -5.253 7.575 1.00 95.44 81 ALA A C 1
ATOM 628 O O . ALA A 1 81 ? 1.802 -5.287 8.381 1.00 95.44 81 ALA A O 1
ATOM 629 N N . ASN A 1 82 ? 0.159 -6.341 7.273 1.00 94.25 82 ASN A N 1
ATOM 630 C CA . ASN A 1 82 ? 0.287 -7.628 7.967 1.00 94.25 82 ASN A CA 1
ATOM 631 C C . ASN A 1 82 ? 1.664 -8.299 7.850 1.00 94.25 82 ASN A C 1
ATOM 633 O O . ASN A 1 82 ? 2.024 -9.115 8.694 1.00 94.25 82 ASN A O 1
ATOM 637 N N . ILE A 1 83 ? 2.447 -7.975 6.818 1.00 92.44 83 ILE A N 1
ATOM 638 C CA . ILE A 1 83 ? 3.796 -8.542 6.640 1.00 92.44 83 ILE A CA 1
ATOM 639 C C . ILE A 1 83 ? 4.893 -7.733 7.344 1.00 92.44 83 ILE A C 1
ATOM 641 O O . ILE A 1 83 ? 6.044 -8.166 7.383 1.00 92.44 83 ILE A O 1
ATOM 645 N N . ILE A 1 84 ? 4.559 -6.562 7.885 1.00 91.31 84 ILE A N 1
ATOM 646 C CA . ILE A 1 84 ? 5.478 -5.711 8.644 1.00 91.31 84 ILE A CA 1
ATOM 647 C C . ILE A 1 84 ? 5.299 -6.047 10.128 1.00 91.31 84 ILE A C 1
ATOM 649 O O . ILE A 1 84 ? 4.163 -6.172 10.562 1.00 91.31 84 ILE A O 1
ATOM 653 N N . PRO A 1 85 ? 6.353 -6.182 10.948 1.00 93.31 85 PRO A N 1
ATOM 654 C CA . PRO A 1 85 ? 6.180 -6.428 12.380 1.00 93.31 85 PRO A CA 1
ATOM 655 C C . PRO A 1 85 ? 5.429 -5.290 13.091 1.00 93.31 85 PRO A C 1
ATOM 657 O O . PRO A 1 85 ? 5.876 -4.146 13.088 1.00 93.31 85 PRO A O 1
ATOM 660 N N . HIS A 1 86 ? 4.309 -5.608 13.737 1.00 94.38 86 HIS A N 1
ATOM 661 C CA . HIS A 1 86 ? 3.526 -4.697 14.580 1.00 94.38 86 HIS A CA 1
ATOM 662 C C . HIS A 1 86 ? 2.732 -5.503 15.624 1.00 94.38 86 HIS A C 1
ATOM 664 O O . HIS A 1 86 ? 2.826 -6.730 15.671 1.00 94.38 86 HIS A O 1
ATOM 670 N N . LYS A 1 87 ? 1.992 -4.807 16.498 1.00 94.94 87 LYS A N 1
ATOM 671 C CA . LYS A 1 87 ? 1.092 -5.439 17.479 1.00 94.94 87 LYS A CA 1
ATOM 672 C C . LYS A 1 87 ? -0.328 -5.576 16.941 1.00 94.94 87 LYS A C 1
ATOM 674 O O . LYS A 1 87 ? -0.801 -6.693 16.827 1.00 94.94 87 LYS A O 1
ATOM 679 N N . ASN A 1 88 ? -0.948 -4.441 16.613 1.00 97.00 88 ASN A N 1
ATOM 680 C CA . ASN A 1 88 ? -2.311 -4.356 16.095 1.00 97.00 88 ASN A CA 1
ATOM 681 C C . ASN A 1 88 ? -2.353 -3.422 14.876 1.00 97.00 88 ASN A C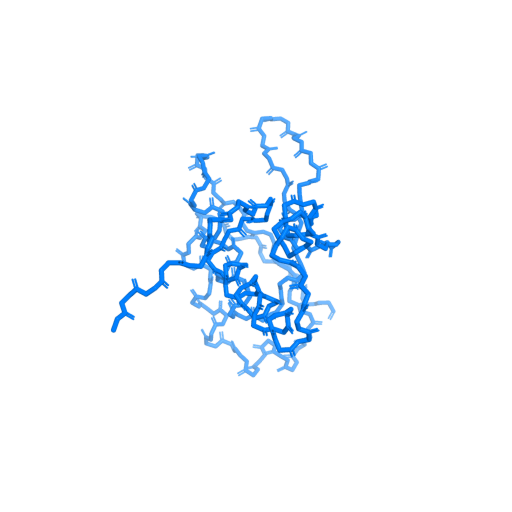 1
ATOM 683 O O . ASN A 1 88 ? -1.558 -2.477 14.796 1.00 97.00 88 ASN A O 1
ATOM 687 N N . ILE A 1 89 ? -3.326 -3.631 13.995 1.00 98.00 89 ILE A N 1
ATOM 688 C CA . ILE A 1 89 ? -3.685 -2.767 12.871 1.00 98.00 89 ILE A CA 1
ATOM 689 C C . ILE A 1 89 ? -5.010 -2.073 13.180 1.00 98.00 89 ILE A C 1
ATOM 691 O O . ILE A 1 89 ? -6.060 -2.710 13.264 1.00 98.00 89 ILE A O 1
ATOM 695 N N . TYR A 1 90 ? -4.957 -0.745 13.265 1.00 98.00 90 TYR A N 1
ATOM 696 C CA . TYR A 1 90 ? -6.135 0.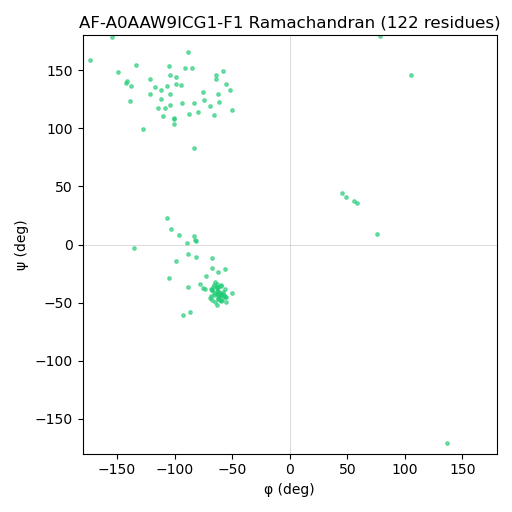117 13.328 1.00 98.00 90 TYR A CA 1
ATOM 697 C C . TYR A 1 90 ? -6.384 0.708 11.939 1.00 98.00 90 TYR A C 1
ATOM 699 O O . TYR A 1 90 ? -5.629 1.567 11.481 1.00 98.00 90 TYR A O 1
ATOM 707 N N . ALA A 1 91 ? -7.433 0.252 11.260 1.00 98.06 91 ALA A N 1
ATOM 708 C CA . ALA A 1 91 ? -7.848 0.797 9.975 1.00 98.06 91 ALA A CA 1
ATOM 709 C C . ALA A 1 91 ? -8.791 1.984 10.202 1.00 98.06 91 ALA A C 1
ATOM 711 O O . ALA A 1 91 ? -9.911 1.810 10.676 1.00 98.06 91 ALA A O 1
ATOM 712 N N . VAL A 1 92 ? -8.355 3.197 9.856 1.00 98.00 92 VAL A N 1
ATOM 713 C CA . VAL A 1 92 ? -9.214 4.391 9.871 1.00 98.00 92 VAL A CA 1
ATOM 714 C C . VAL A 1 92 ? -9.661 4.666 8.442 1.00 98.00 92 VAL A C 1
ATOM 716 O O . VAL A 1 92 ? -8.849 5.054 7.605 1.00 98.00 92 VAL A O 1
ATOM 719 N N . PHE A 1 93 ? -10.937 4.427 8.146 1.00 98.25 93 PHE A N 1
ATOM 720 C CA . PHE A 1 93 ? -11.458 4.479 6.783 1.00 98.25 93 PHE A CA 1
ATOM 721 C C . PHE A 1 93 ? -12.588 5.495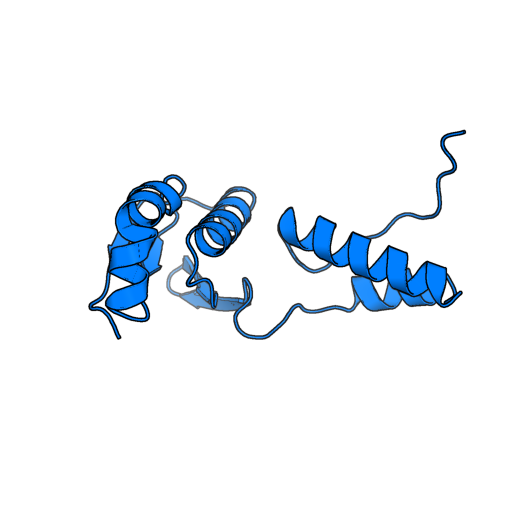 6.638 1.00 98.25 93 PHE A C 1
ATOM 723 O O . PHE A 1 93 ? -13.576 5.463 7.373 1.00 98.25 93 PHE A O 1
ATOM 730 N N . GLN A 1 94 ? -12.462 6.360 5.632 1.00 97.69 94 GLN A N 1
ATOM 731 C CA . GLN A 1 94 ? -13.512 7.272 5.196 1.00 97.69 94 GLN A CA 1
ATOM 732 C C . GLN A 1 94 ? -14.034 6.836 3.818 1.00 97.69 94 GLN A C 1
ATOM 734 O O . GLN A 1 94 ? -13.313 6.970 2.823 1.00 97.69 94 GLN A O 1
ATOM 739 N N . PRO A 1 95 ? -15.278 6.335 3.709 1.00 96.31 95 PRO A N 1
ATOM 740 C CA . PRO A 1 95 ? -15.863 6.024 2.410 1.00 96.31 95 PRO A CA 1
ATOM 741 C C . PRO A 1 95 ? -16.026 7.290 1.557 1.00 96.31 95 PRO A C 1
ATOM 743 O O . PRO A 1 95 ? -16.394 8.346 2.063 1.00 96.31 95 PRO A O 1
ATOM 746 N N . HIS A 1 96 ? -15.792 7.188 0.246 1.00 93.12 96 HIS A N 1
ATOM 747 C CA . HIS A 1 96 ? -15.681 8.382 -0.603 1.00 93.12 96 HIS A CA 1
ATOM 748 C C . HIS A 1 96 ? -17.003 8.904 -1.194 1.00 93.12 96 HIS A C 1
ATOM 750 O O . HIS A 1 96 ? -17.145 10.102 -1.377 1.00 93.12 96 HIS A O 1
ATOM 756 N N . THR A 1 97 ? -17.946 8.029 -1.574 1.00 95.38 97 THR A N 1
ATOM 757 C CA . THR A 1 97 ? -19.252 8.451 -2.126 1.00 95.38 97 THR A CA 1
ATOM 758 C C . THR A 1 97 ? -20.351 7.450 -1.787 1.00 95.38 97 THR A C 1
ATOM 760 O O . THR A 1 97 ? -20.115 6.239 -1.784 1.00 95.38 97 THR A O 1
ATOM 763 N N . TYR A 1 98 ? -21.585 7.933 -1.613 1.00 96.19 98 TYR A N 1
ATOM 764 C CA . TYR A 1 98 ? -22.756 7.088 -1.341 1.00 96.19 98 TYR A CA 1
ATOM 765 C C . TYR A 1 98 ? -22.972 6.005 -2.402 1.00 96.19 98 TYR A C 1
ATOM 767 O O . TYR A 1 98 ? -23.207 4.841 -2.077 1.00 96.19 98 TYR A O 1
ATOM 775 N N . THR A 1 99 ? -22.867 6.371 -3.682 1.00 96.75 99 THR A N 1
ATOM 776 C CA . THR A 1 99 ? -23.097 5.444 -4.796 1.00 96.75 99 THR A CA 1
ATOM 777 C C . THR A 1 99 ? -22.085 4.305 -4.790 1.00 96.75 99 THR A C 1
ATOM 779 O O . THR A 1 99 ? -22.471 3.149 -4.969 1.00 96.75 99 THR A O 1
ATOM 782 N N . ARG A 1 100 ? -20.801 4.600 -4.546 1.00 95.38 100 ARG A N 1
ATOM 783 C CA . ARG A 1 100 ? -19.748 3.578 -4.504 1.00 95.38 100 ARG A CA 1
ATOM 784 C C . ARG A 1 100 ? -19.907 2.668 -3.292 1.00 95.38 100 ARG A C 1
ATOM 786 O O . ARG A 1 100 ? -19.878 1.454 -3.466 1.00 95.38 100 ARG A O 1
ATOM 793 N N . THR A 1 101 ? -20.154 3.237 -2.110 1.00 96.25 101 THR A N 1
ATOM 794 C CA . THR A 1 101 ? -20.406 2.467 -0.883 1.00 96.25 101 THR A CA 1
ATOM 795 C C . THR A 1 101 ? -21.585 1.518 -1.058 1.00 96.25 101 THR A C 1
ATOM 797 O O . THR A 1 101 ? -21.484 0.347 -0.717 1.00 96.25 101 THR A O 1
ATOM 800 N N . LYS A 1 102 ? -22.685 1.988 -1.657 1.00 97.06 102 LYS A N 1
ATOM 801 C CA . LYS A 1 102 ? -23.854 1.146 -1.929 1.00 97.06 102 LYS A CA 1
ATOM 802 C C . LYS A 1 102 ? -23.559 0.047 -2.951 1.00 97.06 102 LYS A C 1
ATOM 804 O O . LYS A 1 102 ? -24.002 -1.080 -2.771 1.00 97.06 102 LYS A O 1
ATOM 809 N N . THR A 1 103 ? -22.849 0.378 -4.028 1.00 97.75 103 THR A N 1
ATOM 810 C CA . THR A 1 103 ? -22.579 -0.562 -5.131 1.00 97.75 103 THR A CA 1
ATOM 811 C C . THR A 1 103 ? -21.651 -1.694 -4.701 1.00 97.75 103 THR A C 1
ATOM 813 O O . THR A 1 103 ? -21.854 -2.832 -5.105 1.00 97.75 103 THR A O 1
ATOM 816 N N . LEU A 1 104 ? -20.659 -1.385 -3.866 1.00 97.69 104 LEU A N 1
ATOM 817 C CA . LEU A 1 104 ? -19.627 -2.323 -3.418 1.00 97.69 104 LEU A CA 1
ATOM 818 C C . LEU A 1 104 ? -19.834 -2.752 -1.960 1.00 97.69 104 LEU A C 1
ATOM 820 O O . LEU A 1 104 ? -18.878 -3.127 -1.291 1.00 97.69 104 LEU A O 1
ATOM 824 N N . PHE A 1 105 ? -21.063 -2.650 -1.440 1.00 96.81 105 PHE A N 1
ATOM 825 C CA . PHE A 1 105 ? -21.332 -2.803 -0.008 1.00 96.81 105 PHE A CA 1
ATOM 826 C C . PHE A 1 105 ? -20.817 -4.136 0.541 1.00 96.81 105 PHE A C 1
ATOM 828 O O . PHE A 1 105 ? -20.082 -4.140 1.521 1.00 96.81 105 PHE A O 1
ATOM 835 N N . ASN A 1 106 ? -21.133 -5.248 -0.128 1.00 97.56 106 ASN A N 1
ATOM 836 C CA . ASN A 1 106 ? -20.692 -6.576 0.306 1.00 97.56 106 ASN A CA 1
ATOM 837 C C . ASN A 1 106 ? -19.160 -6.688 0.309 1.00 97.56 106 ASN A C 1
ATOM 839 O O . ASN A 1 106 ? -18.578 -7.123 1.296 1.00 97.56 106 ASN A O 1
ATOM 843 N N . ASP A 1 107 ? -18.494 -6.202 -0.737 1.00 98.00 107 ASP A N 1
ATOM 844 C CA . ASP A 1 107 ? -17.031 -6.234 -0.811 1.00 98.00 107 ASP A CA 1
ATOM 845 C C . ASP A 1 107 ? -16.389 -5.383 0.299 1.00 98.00 107 ASP A C 1
ATOM 847 O O . ASP A 1 107 ? -15.370 -5.767 0.875 1.00 98.00 107 ASP A O 1
ATOM 851 N N . PHE A 1 108 ? -17.000 -4.243 0.646 1.00 97.50 108 PHE A N 1
ATOM 852 C CA . PHE A 1 108 ? -16.564 -3.426 1.779 1.00 97.50 108 PHE A CA 1
ATOM 853 C C . PHE A 1 108 ? -16.729 -4.139 3.122 1.00 97.50 108 PHE A C 1
ATOM 855 O O . PHE A 1 108 ? -15.912 -3.919 4.010 1.00 97.50 108 PHE A O 1
ATOM 862 N N . THR A 1 109 ? -17.737 -5.001 3.291 1.00 95.12 109 THR A N 1
ATOM 863 C CA . THR A 1 109 ? -17.888 -5.766 4.543 1.00 95.12 109 THR A CA 1
ATOM 864 C C . THR A 1 109 ? -16.778 -6.795 4.756 1.00 95.12 109 THR A C 1
ATOM 866 O O . THR A 1 109 ? -16.526 -7.185 5.892 1.00 95.12 109 THR A O 1
ATOM 869 N N . GLU A 1 110 ? -16.081 -7.199 3.691 1.00 96.38 110 GLU A N 1
ATOM 870 C CA . GLU A 1 110 ? -15.049 -8.239 3.744 1.00 96.38 110 GLU A CA 1
ATOM 871 C C . GLU A 1 110 ? -13.622 -7.681 3.661 1.00 96.38 110 GLU A C 1
ATOM 873 O O . GLU A 1 110 ? -12.695 -8.267 4.219 1.00 96.38 110 GLU A O 1
ATOM 878 N N . CYS A 1 111 ? -13.406 -6.539 2.996 1.00 97.19 111 CYS A N 1
ATOM 879 C CA . CYS A 1 111 ? -12.051 -6.064 2.696 1.00 97.19 111 CYS A CA 1
ATOM 880 C C . CYS A 1 111 ? -11.221 -5.630 3.914 1.00 97.19 111 CYS A C 1
ATOM 882 O O . CYS A 1 111 ? -10.013 -5.451 3.774 1.00 97.19 111 CYS A O 1
ATOM 884 N N . PHE A 1 112 ? -11.842 -5.482 5.088 1.00 97.62 112 PHE A N 1
ATOM 885 C CA . PHE A 1 112 ? -11.182 -5.132 6.351 1.00 97.62 112 PHE A CA 1
ATOM 886 C C . PHE A 1 112 ? -10.839 -6.346 7.229 1.00 97.62 112 PHE A C 1
ATOM 888 O O . PHE A 1 112 ? -10.403 -6.174 8.359 1.00 97.62 112 PHE A O 1
ATOM 895 N N . SER A 1 113 ? -10.996 -7.582 6.739 1.00 94.38 113 SER A N 1
ATOM 896 C CA . SER A 1 113 ? -10.797 -8.805 7.543 1.00 94.38 113 SER A CA 1
ATOM 897 C C . SER A 1 113 ? -9.423 -8.928 8.213 1.00 94.38 113 SER A C 1
ATOM 899 O O . SER A 1 113 ? -9.260 -9.703 9.147 1.00 94.38 113 SER A O 1
ATOM 901 N N . ASN A 1 114 ? -8.434 -8.204 7.692 1.00 94.12 114 ASN A N 1
ATOM 902 C CA . ASN A 1 114 ? -7.041 -8.241 8.118 1.00 94.12 114 ASN A CA 1
ATOM 903 C C . ASN A 1 114 ? -6.647 -7.035 8.994 1.00 94.12 114 ASN A C 1
ATOM 905 O O . ASN A 1 114 ? -5.457 -6.791 9.185 1.00 94.12 114 ASN A O 1
ATOM 909 N N . SER A 1 115 ? -7.619 -6.266 9.494 1.00 97.31 115 SER A N 1
ATOM 910 C CA . SER A 1 115 ? -7.419 -5.284 10.567 1.00 97.31 115 SER A CA 1
ATOM 911 C C . SER A 1 115 ? -7.957 -5.813 11.892 1.00 97.31 115 SER A C 1
ATOM 913 O O . SER A 1 115 ? -8.994 -6.475 11.900 1.00 97.31 115 SER A O 1
ATOM 915 N N . ASP A 1 116 ? -7.310 -5.461 13.001 1.00 97.94 116 ASP A N 1
ATOM 916 C CA . ASP A 1 116 ? -7.805 -5.789 14.342 1.00 97.94 116 ASP A CA 1
ATOM 917 C C . ASP A 1 116 ? -8.976 -4.888 14.742 1.00 97.94 116 ASP A C 1
ATOM 919 O O . ASP A 1 116 ? -9.929 -5.342 15.368 1.00 97.94 116 ASP A O 1
ATOM 923 N N . GLU A 1 117 ? -8.917 -3.612 14.354 1.00 97.88 117 GLU A N 1
ATOM 924 C CA . GLU A 1 117 ? -9.940 -2.615 14.664 1.00 97.88 117 GLU A CA 1
ATOM 925 C C . GLU A 1 117 ? -10.232 -1.740 13.441 1.00 97.88 117 GLU A C 1
ATOM 927 O O . GLU A 1 117 ? -9.314 -1.264 12.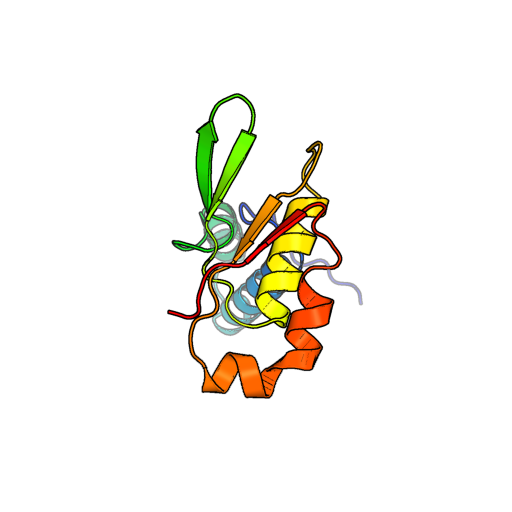764 1.00 97.88 117 GLU A O 1
ATOM 932 N N . LEU A 1 118 ? -11.518 -1.482 13.189 1.00 97.94 118 LEU A N 1
ATOM 933 C CA . LEU A 1 118 ? -11.994 -0.611 12.114 1.00 97.94 118 LEU A CA 1
ATOM 934 C C . LEU A 1 118 ? -12.684 0.624 12.700 1.00 97.94 118 LEU A C 1
ATOM 936 O O . LEU A 1 118 ? -13.735 0.529 13.333 1.00 97.94 118 LEU A O 1
ATOM 940 N N . LEU A 1 119 ? -12.128 1.799 12.417 1.00 98.06 119 LEU A N 1
ATOM 941 C CA . LEU A 1 119 ? -12.755 3.089 12.671 1.00 98.06 119 LEU A CA 1
ATOM 942 C C . LEU A 1 119 ? -13.344 3.604 11.358 1.00 98.06 119 LEU A C 1
ATOM 944 O O . LEU A 1 119 ? -12.622 4.081 10.481 1.00 98.06 119 LEU A O 1
ATOM 948 N N . LEU A 1 120 ? -14.663 3.493 11.228 1.00 97.19 120 LEU A N 1
ATOM 949 C CA . LEU A 1 120 ? -15.395 3.941 10.050 1.00 97.19 120 LEU A CA 1
ATOM 950 C C . LEU A 1 120 ? -15.904 5.372 10.252 1.00 97.19 120 LEU A C 1
ATOM 952 O O . LEU A 1 120 ? -16.648 5.645 11.193 1.00 97.19 120 LEU A O 1
ATOM 956 N N . MET A 1 121 ? -15.508 6.279 9.366 1.00 97.56 121 MET A N 1
ATOM 957 C CA . MET A 1 121 ? -15.993 7.659 9.343 1.00 97.56 121 MET A CA 1
ATOM 958 C C . MET A 1 121 ? -17.261 7.791 8.491 1.00 97.56 121 MET A C 1
ATOM 960 O O . MET A 1 121 ? -17.577 6.912 7.683 1.00 97.56 121 MET A O 1
ATOM 964 N N . ASP A 1 122 ? -17.953 8.924 8.626 1.00 97.00 122 ASP A N 1
ATOM 965 C CA . ASP A 1 122 ? -19.032 9.293 7.711 1.00 97.00 122 ASP A CA 1
ATOM 966 C C . ASP A 1 122 ? -18.535 9.355 6.262 1.00 97.00 122 ASP A C 1
ATOM 968 O O . ASP A 1 122 ? -17.374 9.676 5.982 1.00 97.00 122 ASP A O 1
ATOM 972 N N . ILE A 1 123 ? -19.444 9.052 5.334 1.00 96.31 123 ILE A N 1
ATOM 973 C CA . ILE A 1 123 ? -19.175 9.150 3.900 1.00 96.31 123 ILE A CA 1
ATOM 974 C C . ILE A 1 123 ? -18.875 10.614 3.559 1.00 96.31 123 ILE A C 1
ATOM 976 O O . ILE A 1 123 ? -19.648 11.495 3.940 1.00 96.31 123 ILE A O 1
ATOM 980 N N . TYR A 1 124 ? -17.762 10.840 2.853 1.00 89.38 124 TYR A N 1
ATOM 981 C CA . TYR A 1 124 ? -17.362 12.156 2.346 1.00 89.38 124 TYR A CA 1
ATOM 982 C C . TYR A 1 124 ? -18.423 12.779 1.423 1.00 89.38 124 TYR A C 1
ATOM 984 O O . TYR A 1 124 ? -19.037 12.037 0.614 1.00 89.38 124 TYR A O 1
#

Mean predicted aligned error: 3.94 Å